Protein AF-A0A6M6E6X5-F1 (afdb_monomer)

Mean predicted aligned error: 4.5 Å

Sequence (85 aa):
MTSYLVALRVDERNICYSNYQIIEADNKEAARHTYNEINECSYFYGEVLAKVNDVNEVKPYLDKLSNAMVLLEL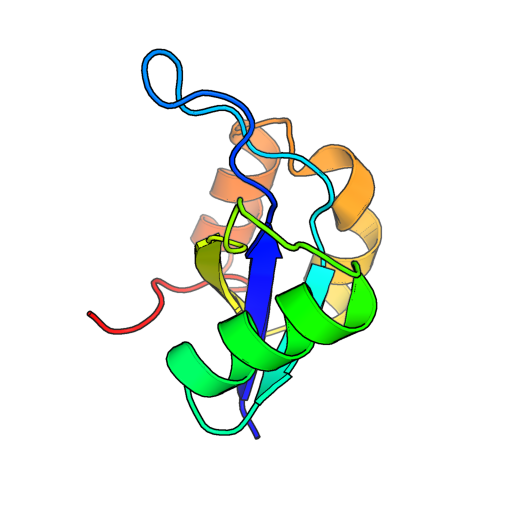AFKGSLTKADS

Structure (mmCIF, N/CA/C/O backbone):
data_AF-A0A6M6E6X5-F1
#
_entry.id   AF-A0A6M6E6X5-F1
#
loop_
_atom_site.group_PDB
_atom_site.id
_atom_site.type_symbol
_atom_site.label_atom_id
_atom_site.label_alt_id
_atom_site.label_comp_id
_atom_site.label_asym_id
_atom_site.label_entity_id
_atom_site.label_seq_id
_atom_site.pdbx_PDB_ins_code
_atom_site.Cartn_x
_atom_site.Cartn_y
_atom_site.Cartn_z
_atom_site.occupancy
_atom_site.B_iso_or_equiv
_atom_site.auth_seq_id
_atom_site.auth_comp_id
_atom_site.auth_asym_id
_atom_site.auth_atom_id
_atom_site.pdbx_PDB_model_num
ATOM 1 N N . MET A 1 1 ? -8.432 -9.537 9.152 1.00 80.31 1 MET A N 1
ATOM 2 C CA . MET A 1 1 ? -7.413 -9.202 8.141 1.00 80.31 1 MET A CA 1
ATOM 3 C C . MET A 1 1 ? -7.235 -7.697 8.105 1.00 80.31 1 MET A C 1
ATOM 5 O O . MET A 1 1 ? -8.213 -6.979 8.279 1.00 80.31 1 MET A O 1
ATOM 9 N N . THR A 1 2 ? -5.996 -7.237 7.958 1.00 92.12 2 THR A N 1
ATOM 10 C CA . THR A 1 2 ? -5.638 -5.815 7.873 1.00 92.12 2 THR A CA 1
ATOM 11 C C . THR A 1 2 ? -5.350 -5.481 6.414 1.00 92.12 2 THR A C 1
ATOM 13 O O . THR A 1 2 ? -4.722 -6.275 5.718 1.00 92.12 2 THR A O 1
ATOM 16 N N . SER A 1 3 ? -5.794 -4.317 5.945 1.00 96.12 3 SER A N 1
ATOM 17 C CA . SER A 1 3 ? -5.421 -3.814 4.622 1.00 96.12 3 SER A CA 1
ATOM 18 C C . SER A 1 3 ? -4.072 -3.101 4.693 1.00 96.12 3 SER A C 1
ATOM 20 O O . SER A 1 3 ? -3.850 -2.259 5.564 1.00 96.12 3 SER A O 1
ATOM 22 N N . TYR A 1 4 ? -3.176 -3.415 3.767 1.00 95.75 4 TYR A N 1
ATOM 23 C CA . TYR A 1 4 ? -1.842 -2.835 3.660 1.00 95.75 4 TYR A CA 1
ATOM 24 C C . TYR A 1 4 ? -1.658 -2.170 2.305 1.00 95.75 4 TYR A C 1
ATOM 26 O O . TYR A 1 4 ? -2.037 -2.730 1.282 1.00 95.75 4 TYR A O 1
ATOM 34 N N . LEU A 1 5 ? -1.035 -0.995 2.294 1.00 95.75 5 LEU A N 1
ATOM 35 C CA . LEU A 1 5 ? -0.572 -0.349 1.076 1.00 95.75 5 LEU A CA 1
ATOM 36 C C . LEU A 1 5 ? 0.832 -0.868 0.756 1.00 95.75 5 LEU A C 1
ATOM 38 O O . LEU A 1 5 ? 1.769 -0.630 1.523 1.00 95.75 5 LEU A O 1
ATOM 42 N N . VAL A 1 6 ? 0.968 -1.557 -0.372 1.00 94.19 6 VAL A N 1
ATOM 43 C CA . VAL A 1 6 ? 2.224 -2.151 -0.846 1.00 94.19 6 VAL A CA 1
ATOM 44 C C . VAL A 1 6 ? 2.583 -1.548 -2.198 1.00 94.19 6 VAL A C 1
ATOM 46 O O . VAL A 1 6 ? 1.700 -1.315 -3.022 1.00 94.19 6 VAL A O 1
ATOM 49 N N . ALA A 1 7 ? 3.863 -1.270 -2.432 1.00 92.31 7 ALA A N 1
ATOM 50 C CA . ALA A 1 7 ? 4.331 -0.718 -3.698 1.00 92.31 7 ALA A CA 1
ATOM 51 C C . ALA A 1 7 ? 5.682 -1.305 -4.108 1.00 92.31 7 ALA A C 1
ATOM 53 O O . ALA A 1 7 ? 6.510 -1.650 -3.268 1.00 92.31 7 ALA A O 1
ATOM 54 N N . LEU A 1 8 ? 5.938 -1.375 -5.409 1.00 89.62 8 LEU A N 1
ATOM 55 C CA . LEU A 1 8 ? 7.228 -1.779 -5.948 1.00 89.62 8 LEU A CA 1
ATOM 56 C C . LEU A 1 8 ? 8.240 -0.646 -5.771 1.00 89.62 8 LEU A C 1
ATOM 58 O O . LEU A 1 8 ? 8.038 0.450 -6.300 1.00 89.62 8 LEU A O 1
ATOM 62 N N . ARG A 1 9 ? 9.353 -0.916 -5.086 1.00 85.06 9 ARG A N 1
ATOM 63 C CA . ARG A 1 9 ? 10.499 -0.003 -5.026 1.00 85.06 9 ARG A CA 1
ATOM 64 C C . ARG A 1 9 ? 11.345 -0.152 -6.290 1.00 85.06 9 ARG A C 1
ATOM 66 O O . ARG A 1 9 ? 11.875 -1.225 -6.555 1.00 85.06 9 ARG A O 1
ATOM 73 N N . VAL A 1 10 ? 11.451 0.923 -7.066 1.00 77.81 10 VAL A N 1
ATOM 74 C CA . VAL A 1 10 ? 12.079 0.918 -8.400 1.00 77.81 10 VAL A CA 1
ATOM 75 C C . VAL A 1 10 ? 13.580 1.214 -8.335 1.00 77.81 10 VAL A C 1
ATOM 77 O O . VAL A 1 10 ? 14.338 0.713 -9.160 1.00 77.81 10 VAL A O 1
ATOM 80 N N . ASP A 1 11 ? 14.025 2.008 -7.357 1.00 69.62 11 ASP A N 1
ATOM 81 C CA . ASP A 1 11 ? 15.432 2.390 -7.196 1.00 69.62 11 ASP A CA 1
ATOM 82 C C . ASP A 1 11 ? 15.817 2.436 -5.700 1.00 69.62 11 ASP A C 1
ATOM 84 O O . ASP A 1 11 ? 15.052 2.858 -4.823 1.00 69.62 11 ASP A O 1
ATOM 88 N N . GLU A 1 12 ? 17.010 1.929 -5.390 1.00 67.44 12 GLU A N 1
ATOM 89 C CA . GLU A 1 12 ? 17.582 1.934 -4.044 1.00 67.44 12 GLU A CA 1
ATOM 90 C C . GLU A 1 12 ? 18.189 3.292 -3.675 1.00 67.44 12 GLU A C 1
ATOM 92 O O . GLU A 1 12 ? 18.147 3.668 -2.502 1.00 67.44 12 GLU A O 1
ATOM 97 N N . ARG A 1 13 ? 18.725 4.027 -4.661 1.00 67.81 13 ARG A N 1
ATOM 98 C CA . ARG A 1 13 ? 19.430 5.307 -4.488 1.00 67.81 13 ARG A CA 1
ATOM 99 C C . ARG A 1 13 ? 18.474 6.491 -4.435 1.00 67.81 13 ARG A C 1
ATOM 101 O O . ARG A 1 13 ? 18.676 7.390 -3.625 1.00 67.81 13 ARG A O 1
ATOM 108 N N . ASN A 1 14 ? 17.437 6.473 -5.270 1.00 65.06 14 ASN A N 1
ATOM 109 C CA . ASN A 1 14 ? 16.319 7.408 -5.211 1.00 65.06 14 ASN A CA 1
ATOM 110 C C . ASN A 1 14 ? 15.065 6.610 -4.894 1.00 65.06 14 ASN A C 1
ATOM 112 O O . ASN A 1 14 ? 14.579 5.874 -5.744 1.00 65.06 14 ASN A O 1
ATOM 116 N N . ILE A 1 15 ? 14.560 6.727 -3.667 1.00 70.12 15 ILE A N 1
ATOM 117 C CA . ILE A 1 15 ? 13.385 5.967 -3.238 1.00 70.12 15 ILE A CA 1
ATOM 118 C C . ILE A 1 15 ? 12.180 6.418 -4.074 1.00 70.12 15 ILE A C 1
ATOM 120 O O . ILE A 1 15 ? 11.528 7.418 -3.778 1.00 70.12 15 ILE A O 1
ATOM 124 N N . CYS A 1 16 ? 11.907 5.663 -5.132 1.00 79.62 16 CYS A N 1
ATOM 125 C CA . CYS A 1 16 ? 10.759 5.817 -6.004 1.00 79.62 16 CYS A CA 1
ATOM 126 C C . CYS A 1 16 ? 9.921 4.546 -5.924 1.00 79.62 16 CYS A C 1
ATOM 128 O O . CYS A 1 16 ? 10.435 3.436 -6.092 1.00 79.62 16 CYS A O 1
ATOM 130 N N . TYR A 1 17 ? 8.626 4.727 -5.688 1.00 87.00 17 TYR A N 1
ATOM 131 C CA . TYR A 1 17 ? 7.657 3.644 -5.625 1.00 87.00 17 TYR A CA 1
ATOM 132 C C . TYR A 1 17 ? 6.725 3.691 -6.833 1.00 87.00 17 TYR A C 1
ATOM 134 O O . TYR A 1 17 ? 6.403 4.758 -7.359 1.00 87.00 17 TYR A O 1
ATOM 142 N N . SER A 1 18 ? 6.286 2.520 -7.272 1.00 87.06 18 SER A N 1
ATOM 143 C CA . SER A 1 18 ? 5.332 2.349 -8.365 1.00 87.06 18 SER A CA 1
ATOM 144 C C . SER A 1 18 ? 4.408 1.167 -8.080 1.00 87.06 18 SER A C 1
ATOM 146 O O . SER A 1 18 ? 4.623 0.439 -7.112 1.00 87.06 18 SER A O 1
ATOM 148 N N . ASN A 1 19 ? 3.382 0.970 -8.913 1.00 90.00 19 ASN A N 1
ATOM 149 C CA . ASN A 1 19 ? 2.466 -0.171 -8.809 1.00 90.00 19 ASN A CA 1
ATOM 150 C C . ASN A 1 19 ? 1.891 -0.340 -7.387 1.00 90.00 19 ASN A C 1
ATOM 152 O O . ASN A 1 19 ? 2.067 -1.372 -6.735 1.00 90.00 19 ASN A O 1
ATOM 156 N N . TYR A 1 20 ? 1.268 0.727 -6.886 1.00 93.19 20 TYR A N 1
ATOM 157 C CA . TYR A 1 20 ? 0.645 0.751 -5.569 1.00 93.19 20 TYR A CA 1
ATOM 158 C C . TYR A 1 20 ? -0.590 -0.148 -5.550 1.00 93.19 20 TYR A C 1
ATOM 160 O O . TYR A 1 20 ? -1.477 -0.011 -6.392 1.00 93.19 20 TYR A O 1
ATOM 168 N N . GLN A 1 21 ? -0.670 -1.039 -4.568 1.00 94.50 21 GLN A N 1
ATOM 169 C CA . GLN A 1 21 ? -1.782 -1.968 -4.397 1.00 94.50 21 GLN A CA 1
ATOM 170 C C . GLN A 1 21 ? -2.195 -2.036 -2.929 1.00 94.50 21 GLN A C 1
ATOM 172 O O . GLN A 1 21 ? -1.377 -1.871 -2.023 1.00 94.50 21 GLN A O 1
ATOM 177 N N . ILE A 1 22 ? -3.483 -2.285 -2.701 1.00 95.94 22 ILE A N 1
ATOM 178 C CA . ILE A 1 22 ? -4.015 -2.579 -1.371 1.00 95.94 22 ILE A CA 1
ATOM 179 C C . ILE A 1 22 ? -4.109 -4.094 -1.247 1.00 95.94 22 ILE A C 1
ATOM 181 O O . ILE A 1 22 ? -4.786 -4.732 -2.050 1.00 95.94 22 ILE A O 1
ATOM 185 N N . ILE A 1 23 ? -3.433 -4.650 -0.249 1.00 95.31 23 ILE A N 1
ATOM 186 C CA . ILE A 1 23 ? -3.360 -6.086 0.006 1.00 95.31 23 ILE A CA 1
ATOM 187 C C . ILE A 1 23 ? -3.955 -6.378 1.379 1.00 95.31 23 ILE A C 1
ATOM 189 O O . ILE A 1 23 ? -3.513 -5.819 2.383 1.00 95.31 23 ILE A O 1
ATOM 193 N N . GLU A 1 24 ? -4.942 -7.266 1.435 1.00 95.38 24 GLU A N 1
ATOM 194 C CA . GLU A 1 24 ? -5.469 -7.778 2.699 1.00 95.38 24 GLU A CA 1
ATOM 195 C C . GLU A 1 24 ? -4.616 -8.950 3.186 1.00 95.38 24 GLU A C 1
ATOM 197 O O . GLU A 1 24 ? -4.421 -9.931 2.470 1.00 95.38 24 GLU A O 1
ATOM 202 N N . ALA A 1 25 ? -4.098 -8.852 4.409 1.00 93.94 25 ALA A N 1
ATOM 203 C CA . ALA A 1 25 ? -3.290 -9.904 5.013 1.00 93.94 25 ALA A CA 1
ATOM 204 C C . ALA A 1 25 ? -3.347 -9.857 6.544 1.00 93.94 25 ALA A C 1
ATOM 206 O O . ALA A 1 25 ? -3.793 -8.877 7.150 1.00 93.94 25 ALA A O 1
ATOM 207 N N . ASP A 1 26 ? -2.872 -10.916 7.194 1.00 92.94 26 ASP A N 1
ATOM 208 C CA . ASP A 1 26 ? -2.822 -10.981 8.659 1.00 92.94 26 ASP A CA 1
ATOM 209 C C . ASP A 1 26 ? -1.676 -10.154 9.249 1.00 92.94 26 ASP A C 1
ATOM 211 O O . ASP A 1 26 ? -1.766 -9.678 10.379 1.00 92.94 26 ASP A O 1
ATOM 215 N N . ASN A 1 27 ? -0.598 -9.966 8.485 1.00 91.81 27 ASN A N 1
ATOM 216 C CA . ASN A 1 27 ? 0.568 -9.191 8.887 1.00 91.81 27 ASN A CA 1
ATOM 217 C C . ASN A 1 27 ? 1.323 -8.634 7.665 1.00 91.81 27 ASN A C 1
ATOM 219 O O . ASN A 1 27 ? 1.008 -8.942 6.515 1.00 91.81 27 ASN A O 1
ATOM 223 N N . LYS A 1 28 ? 2.344 -7.814 7.938 1.00 91.69 28 LYS A N 1
ATOM 224 C CA . LYS A 1 28 ? 3.181 -7.142 6.935 1.00 91.69 28 LYS A CA 1
ATOM 225 C C . LYS A 1 28 ? 3.907 -8.118 6.002 1.00 91.69 28 LYS A C 1
ATOM 227 O O . LYS A 1 28 ? 3.919 -7.899 4.795 1.00 91.69 28 LYS A O 1
ATOM 232 N N . GLU A 1 29 ? 4.488 -9.188 6.543 1.00 91.19 29 GLU A N 1
ATOM 233 C CA . GLU A 1 29 ? 5.212 -10.176 5.733 1.00 91.19 29 GLU A CA 1
ATOM 234 C C . GLU A 1 29 ? 4.258 -10.914 4.795 1.00 91.19 29 GLU A C 1
ATOM 236 O O . GLU A 1 29 ? 4.542 -11.040 3.608 1.00 91.19 29 GLU A O 1
ATOM 241 N N . ALA A 1 30 ? 3.085 -11.313 5.290 1.00 92.12 30 ALA A N 1
ATOM 242 C CA . ALA A 1 30 ? 2.046 -11.919 4.468 1.00 92.12 30 ALA A CA 1
ATOM 243 C C . ALA A 1 30 ? 1.585 -10.970 3.347 1.00 92.12 30 ALA A C 1
ATOM 245 O O . ALA A 1 30 ? 1.520 -11.389 2.197 1.00 92.12 30 ALA A O 1
ATOM 246 N N . ALA A 1 31 ? 1.365 -9.680 3.635 1.00 93.06 31 ALA A N 1
ATOM 247 C CA . ALA A 1 31 ? 1.006 -8.697 2.606 1.00 93.06 31 ALA A CA 1
ATOM 248 C C . ALA A 1 31 ? 2.081 -8.573 1.516 1.00 93.06 31 ALA A C 1
ATOM 250 O O . ALA A 1 31 ? 1.769 -8.502 0.326 1.00 93.06 31 ALA A O 1
ATOM 251 N N . ARG A 1 32 ? 3.356 -8.581 1.919 1.00 91.19 32 ARG A N 1
ATOM 252 C CA . ARG A 1 32 ? 4.488 -8.566 0.992 1.00 91.19 32 ARG A CA 1
ATOM 253 C C . ARG A 1 32 ? 4.530 -9.819 0.119 1.00 91.19 32 ARG A C 1
ATOM 255 O O . ARG A 1 32 ? 4.726 -9.708 -1.087 1.00 91.19 32 ARG A O 1
ATOM 2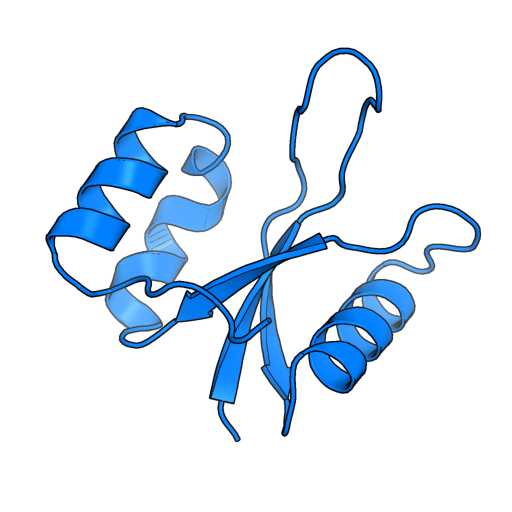62 N N . HIS A 1 33 ? 4.357 -10.996 0.718 1.00 90.69 33 HIS A N 1
ATOM 263 C CA . HIS A 1 33 ? 4.334 -12.264 -0.010 1.00 90.69 33 HIS A CA 1
ATOM 264 C C . HIS A 1 33 ? 3.200 -12.293 -1.037 1.00 90.69 33 HIS A C 1
ATOM 266 O O . HIS A 1 33 ? 3.469 -12.526 -2.213 1.00 90.69 33 HIS A O 1
ATOM 272 N N . THR A 1 34 ? 1.979 -11.938 -0.631 1.00 92.31 34 THR A N 1
ATOM 273 C CA . THR A 1 34 ? 0.822 -11.867 -1.531 1.00 92.31 34 THR A CA 1
ATOM 274 C C . THR A 1 34 ? 1.054 -10.887 -2.684 1.00 92.31 34 THR A C 1
ATOM 276 O O . THR A 1 34 ? 0.774 -11.213 -3.834 1.00 92.31 34 THR A O 1
ATOM 279 N N . TYR A 1 35 ? 1.612 -9.699 -2.417 1.00 93.00 35 TYR A N 1
ATOM 280 C CA . TYR A 1 35 ? 1.953 -8.745 -3.479 1.00 93.00 35 TYR A CA 1
ATOM 281 C C . TYR A 1 35 ? 2.927 -9.349 -4.498 1.00 93.00 35 TYR A C 1
ATOM 283 O O . TYR A 1 35 ? 2.738 -9.203 -5.705 1.00 93.00 35 TYR A O 1
ATOM 291 N N . ASN A 1 36 ? 3.96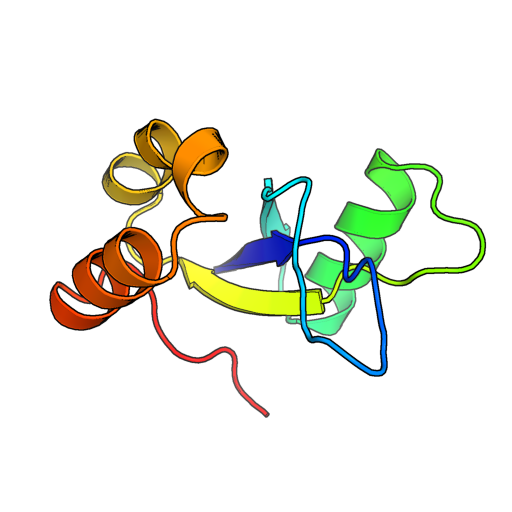7 -10.035 -4.028 1.00 89.56 36 ASN A N 1
ATOM 292 C CA . ASN A 1 36 ? 4.958 -10.637 -4.914 1.00 89.56 36 ASN A CA 1
ATOM 293 C C . ASN A 1 36 ? 4.376 -11.773 -5.758 1.00 89.56 36 ASN A C 1
ATOM 295 O O . ASN A 1 36 ? 4.733 -11.881 -6.928 1.00 89.56 36 ASN A O 1
ATOM 299 N N . GLU A 1 37 ? 3.493 -12.592 -5.181 1.00 89.94 37 GLU A N 1
ATOM 300 C CA . GLU A 1 37 ? 2.777 -13.650 -5.901 1.00 89.94 37 GLU A CA 1
ATOM 301 C C . GLU A 1 37 ? 1.894 -13.070 -7.012 1.00 89.94 37 GLU A C 1
ATOM 303 O O . GLU A 1 37 ? 1.932 -13.561 -8.136 1.00 89.94 37 GLU A O 1
ATOM 308 N N . ILE A 1 38 ? 1.160 -11.984 -6.732 1.00 90.44 38 ILE A N 1
ATOM 309 C CA . ILE A 1 38 ? 0.304 -11.300 -7.719 1.00 90.44 38 ILE A CA 1
ATOM 310 C C . ILE A 1 38 ? 1.124 -10.740 -8.887 1.00 90.44 38 ILE A C 1
ATOM 312 O O . ILE A 1 38 ? 0.676 -10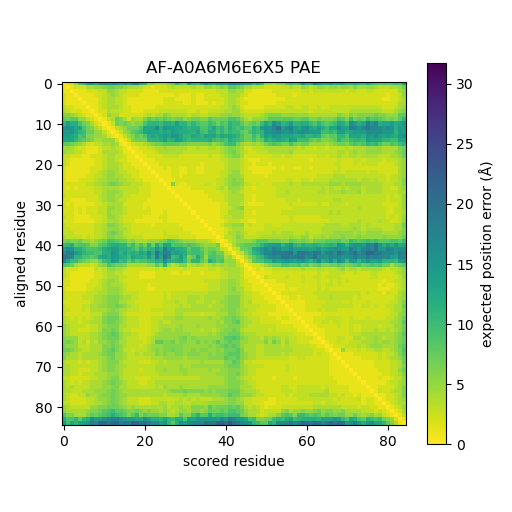.778 -10.030 1.00 90.44 38 ILE A O 1
ATOM 316 N N . ASN A 1 39 ? 2.304 -10.188 -8.602 1.00 87.44 39 ASN A N 1
ATOM 317 C CA . ASN A 1 39 ? 3.111 -9.463 -9.586 1.00 87.44 39 ASN A CA 1
ATOM 318 C C . ASN A 1 39 ? 4.273 -10.298 -10.158 1.00 87.44 39 ASN A C 1
ATOM 320 O O . ASN A 1 39 ? 5.156 -9.731 -10.800 1.00 87.44 39 ASN A O 1
ATOM 324 N N . GLU A 1 40 ? 4.316 -11.609 -9.883 1.00 83.44 40 GLU A N 1
ATOM 325 C CA . GLU A 1 40 ? 5.362 -12.551 -10.326 1.00 83.44 40 GLU A CA 1
ATOM 326 C C . GLU A 1 40 ? 6.801 -12.044 -10.079 1.00 83.44 40 GLU A C 1
ATOM 328 O O . GLU A 1 40 ? 7.740 -12.289 -10.843 1.00 83.44 40 GLU A O 1
ATOM 333 N N . CYS A 1 41 ? 6.995 -11.301 -8.987 1.00 71.88 41 CYS A N 1
ATOM 334 C CA . CYS A 1 41 ? 8.248 -10.607 -8.716 1.00 71.88 41 CYS A CA 1
ATOM 335 C C . CYS A 1 41 ? 9.324 -11.592 -8.235 1.00 71.88 41 CYS A C 1
ATOM 337 O O . CYS A 1 41 ? 9.330 -12.010 -7.080 1.00 71.88 41 CYS A O 1
ATOM 339 N N . SER A 1 42 ? 10.273 -11.941 -9.109 1.00 65.25 42 SER A N 1
ATOM 340 C CA . SER A 1 42 ? 11.324 -12.927 -8.798 1.00 65.25 42 SER A CA 1
ATOM 341 C C . SER A 1 42 ? 12.513 -12.356 -8.003 1.00 65.25 42 SER A C 1
ATOM 343 O O . SER A 1 42 ? 13.304 -13.126 -7.464 1.00 65.25 42 SER A O 1
ATOM 345 N N . TYR A 1 43 ? 12.660 -11.024 -7.940 1.00 57.41 43 TYR A N 1
ATOM 346 C CA . TYR A 1 43 ? 13.840 -10.345 -7.367 1.00 57.41 43 TYR A CA 1
ATOM 347 C C . TYR A 1 43 ? 13.523 -9.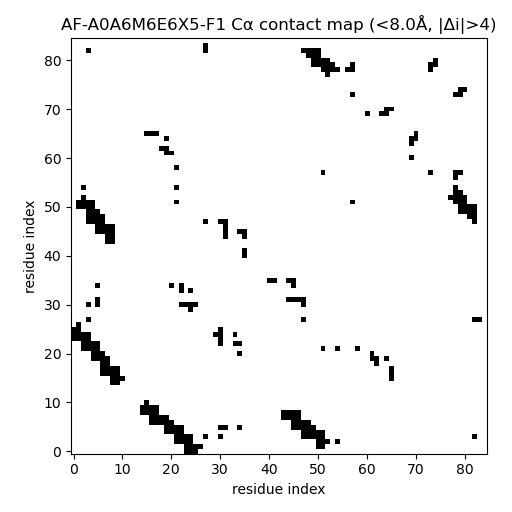126 -6.485 1.00 57.41 43 TYR A C 1
ATOM 349 O O . TYR A 1 43 ? 14.176 -8.937 -5.460 1.00 57.41 43 TYR A O 1
ATOM 357 N N . PHE A 1 44 ? 12.540 -8.298 -6.857 1.00 59.50 44 PHE A N 1
ATOM 358 C CA . PHE A 1 44 ? 12.191 -7.079 -6.120 1.00 59.50 44 PHE A CA 1
ATOM 359 C C . PHE A 1 44 ? 10.955 -7.320 -5.260 1.00 59.50 44 PHE A C 1
ATOM 361 O O . PHE A 1 44 ? 9.861 -7.525 -5.774 1.00 59.50 44 PHE A O 1
ATOM 368 N N . TYR A 1 45 ? 11.140 -7.315 -3.943 1.00 67.75 45 TYR A N 1
ATOM 369 C CA . TYR A 1 45 ? 10.040 -7.464 -3.000 1.00 67.75 45 TYR A CA 1
ATOM 370 C C . TYR A 1 45 ? 9.254 -6.152 -2.923 1.00 67.75 45 TYR A C 1
ATOM 372 O O . TYR A 1 45 ? 9.853 -5.088 -2.760 1.00 67.75 45 TYR A O 1
ATOM 380 N N . GLY A 1 46 ? 7.923 -6.224 -3.017 1.00 82.94 46 GLY A N 1
ATOM 381 C CA . GLY A 1 46 ? 7.062 -5.082 -2.713 1.00 82.94 46 GLY A CA 1
ATOM 382 C C . GLY A 1 46 ? 7.362 -4.535 -1.314 1.00 82.94 46 GLY A C 1
ATOM 383 O O . GLY A 1 46 ? 7.589 -5.287 -0.366 1.00 82.94 46 GLY A O 1
ATOM 384 N N . GLU A 1 47 ? 7.391 -3.218 -1.166 1.00 90.00 47 GLU A N 1
ATOM 385 C CA . GLU A 1 47 ? 7.579 -2.563 0.120 1.00 90.00 47 GLU A CA 1
ATOM 386 C C . GLU A 1 47 ? 6.218 -2.215 0.720 1.00 90.00 47 GLU A C 1
ATOM 388 O O . GLU A 1 47 ? 5.386 -1.565 0.087 1.00 90.00 47 GLU A O 1
ATOM 393 N N . VAL A 1 48 ? 5.979 -2.665 1.953 1.00 93.25 48 VAL A N 1
ATOM 394 C CA . VAL A 1 48 ? 4.768 -2.313 2.699 1.00 93.25 48 VAL A CA 1
ATOM 395 C C . VAL A 1 48 ? 4.957 -0.930 3.312 1.00 93.25 48 VAL A C 1
ATOM 397 O O . VAL A 1 48 ? 5.728 -0.767 4.258 1.00 93.25 48 VAL A O 1
ATOM 400 N N . LEU A 1 49 ? 4.234 0.052 2.780 1.00 92.31 49 LEU A N 1
ATOM 401 C CA . LEU A 1 49 ? 4.380 1.464 3.133 1.00 92.31 49 LEU A CA 1
ATOM 402 C C . LEU A 1 49 ? 3.522 1.856 4.340 1.00 92.31 49 LEU A C 1
ATOM 404 O O . LEU A 1 49 ? 3.946 2.649 5.181 1.00 92.31 49 LEU A O 1
ATOM 408 N N . ALA A 1 50 ? 2.305 1.315 4.428 1.00 94.19 50 ALA A N 1
ATOM 409 C CA . ALA A 1 50 ? 1.323 1.711 5.434 1.00 94.19 50 ALA A CA 1
ATOM 410 C C . ALA A 1 50 ? 0.251 0.636 5.656 1.00 94.19 50 ALA A C 1
ATOM 412 O O . ALA A 1 50 ? 0.012 -0.211 4.795 1.00 94.19 50 ALA A O 1
ATOM 413 N N . LYS A 1 51 ? -0.436 0.706 6.797 1.00 95.81 51 LYS A N 1
ATOM 414 C CA . LYS A 1 51 ? -1.773 0.130 6.965 1.00 95.81 51 LYS A CA 1
ATOM 415 C C . LYS A 1 51 ? -2.804 1.092 6.379 1.00 95.81 51 LYS A C 1
ATOM 417 O O . LYS A 1 51 ? -2.651 2.309 6.476 1.00 95.81 51 LYS A O 1
ATOM 422 N N . VAL A 1 52 ? -3.849 0.537 5.785 1.00 96.06 52 VAL A N 1
ATOM 423 C CA . VAL A 1 52 ? -4.974 1.269 5.205 1.00 96.06 52 VAL A CA 1
ATOM 424 C C . VAL A 1 52 ? -6.159 1.121 6.151 1.00 96.06 52 VAL A C 1
ATOM 426 O O . VAL A 1 52 ? -6.685 0.022 6.317 1.00 96.06 52 VAL A O 1
ATOM 429 N N . ASN A 1 53 ? -6.565 2.223 6.779 1.00 94.44 53 ASN A N 1
ATOM 430 C CA . ASN A 1 53 ? -7.717 2.242 7.682 1.00 94.44 53 ASN A CA 1
ATOM 431 C C . ASN A 1 53 ? -9.033 2.449 6.922 1.00 94.44 53 ASN A C 1
ATOM 433 O O . ASN A 1 53 ? -10.068 1.948 7.353 1.00 94.44 53 ASN A O 1
ATOM 437 N N . ASP A 1 54 ? -8.988 3.162 5.789 1.00 93.88 54 ASP A N 1
ATOM 438 C CA . ASP A 1 54 ? -10.134 3.368 4.900 1.00 93.88 54 ASP A CA 1
ATOM 439 C C . ASP A 1 54 ? -9.753 3.051 3.448 1.00 93.88 54 ASP A C 1
ATOM 441 O O . ASP A 1 54 ? -9.140 3.847 2.733 1.00 93.88 54 ASP A O 1
ATOM 445 N N . VAL A 1 55 ? -10.126 1.851 3.003 1.00 93.12 55 VAL A N 1
ATOM 446 C CA . VAL A 1 55 ? -9.873 1.383 1.634 1.00 93.12 55 VAL A CA 1
ATOM 447 C C . VAL A 1 55 ? -10.633 2.223 0.609 1.00 93.12 55 VAL A C 1
ATOM 449 O O . VAL A 1 55 ? -10.111 2.472 -0.477 1.00 93.12 55 VAL A O 1
ATOM 452 N N . ASN A 1 56 ? -11.846 2.678 0.933 1.00 93.12 56 ASN A N 1
ATOM 453 C CA . ASN A 1 56 ? -12.685 3.420 -0.006 1.00 93.12 56 ASN A CA 1
ATOM 454 C C . ASN A 1 56 ? -12.140 4.824 -0.256 1.00 93.12 56 ASN A C 1
ATOM 456 O O . ASN A 1 56 ? -12.261 5.326 -1.372 1.00 93.12 56 ASN A O 1
ATOM 460 N N . GLU A 1 57 ? -11.509 5.432 0.750 1.00 92.50 57 GLU A N 1
ATOM 461 C CA . GLU A 1 57 ? -10.839 6.718 0.578 1.00 92.50 57 GLU A CA 1
ATOM 462 C C . GLU A 1 57 ? -9.513 6.584 -0.178 1.00 92.50 57 GLU A C 1
ATOM 464 O O . GLU A 1 57 ? -9.202 7.442 -0.996 1.00 92.50 57 GLU A O 1
ATOM 469 N N . VAL A 1 58 ? -8.738 5.513 0.036 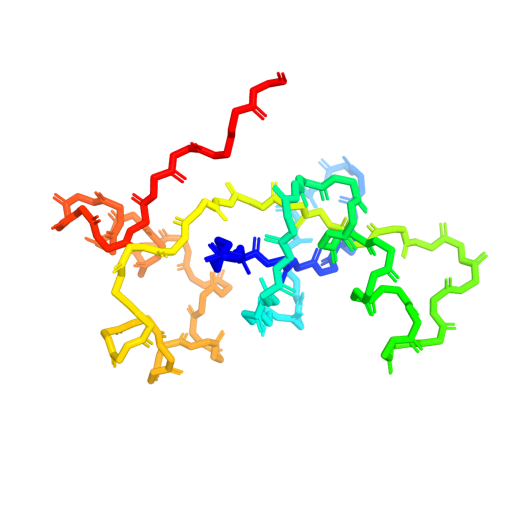1.00 92.31 58 VAL A N 1
ATOM 470 C CA . VAL A 1 58 ? -7.407 5.357 -0.587 1.00 92.31 58 VAL A CA 1
ATOM 471 C C . VAL A 1 58 ? -7.489 4.849 -2.032 1.00 92.31 58 VAL A C 1
ATOM 473 O O . VAL A 1 58 ? -6.735 5.307 -2.894 1.00 92.31 58 VAL A O 1
ATOM 476 N N . LYS A 1 59 ? -8.411 3.927 -2.333 1.00 92.75 59 LYS A N 1
ATOM 477 C CA . LYS A 1 59 ? -8.519 3.251 -3.639 1.00 92.75 59 LYS A CA 1
ATOM 478 C C . LYS A 1 59 ? -8.590 4.198 -4.855 1.00 92.75 59 LYS A C 1
ATOM 480 O O . LYS A 1 59 ? -7.904 3.912 -5.835 1.00 92.75 59 LYS A O 1
ATOM 485 N N . PRO A 1 60 ? -9.328 5.328 -4.832 1.00 93.88 60 PRO A N 1
ATOM 486 C CA . PRO A 1 60 ? -9.386 6.271 -5.956 1.00 93.88 60 PRO A CA 1
ATOM 487 C C . PRO A 1 60 ? -8.064 6.992 -6.254 1.00 93.88 60 PRO A C 1
ATOM 489 O O . PRO A 1 60 ? -7.931 7.624 -7.303 1.00 93.88 60 PRO A O 1
ATOM 492 N N . TYR A 1 61 ? -7.106 6.949 -5.326 1.00 92.19 61 TYR A N 1
ATOM 493 C CA . TYR A 1 61 ? -5.839 7.661 -5.434 1.00 92.19 61 TYR A CA 1
ATOM 494 C C . TYR A 1 61 ? -4.661 6.761 -5.794 1.00 92.19 61 TYR A C 1
ATOM 496 O O . TYR A 1 61 ? -3.580 7.308 -5.974 1.00 92.19 61 TYR A O 1
ATOM 504 N N . LEU A 1 62 ? -4.836 5.438 -5.936 1.00 90.19 62 LEU A N 1
ATOM 505 C CA . LEU A 1 62 ? -3.730 4.487 -6.148 1.00 90.19 62 LEU A CA 1
ATOM 506 C C . LEU A 1 62 ? -2.778 4.903 -7.280 1.00 90.19 62 LEU A C 1
ATOM 508 O O . LEU A 1 62 ? -1.569 4.967 -7.065 1.00 90.19 62 LEU A O 1
ATOM 512 N N . ASP A 1 63 ? -3.314 5.310 -8.432 1.00 88.06 63 ASP A N 1
ATOM 513 C CA . ASP A 1 63 ? -2.517 5.767 -9.583 1.00 88.06 63 ASP A CA 1
ATOM 514 C C . ASP A 1 63 ? -1.793 7.107 -9.352 1.00 88.06 63 ASP A C 1
ATOM 516 O O . ASP A 1 63 ? -0.893 7.485 -10.100 1.00 88.06 63 ASP A O 1
ATOM 520 N N . LYS A 1 64 ? -2.187 7.849 -8.313 1.00 89.62 64 LYS A N 1
ATOM 521 C CA . LYS A 1 64 ? -1.646 9.162 -7.937 1.00 89.62 64 LYS A CA 1
ATOM 522 C C . LYS A 1 64 ? -0.715 9.095 -6.729 1.00 89.62 64 LYS A C 1
ATOM 524 O O . LYS A 1 64 ? -0.119 10.114 -6.393 1.00 89.62 64 LYS A O 1
ATOM 529 N N . LEU A 1 65 ? -0.570 7.937 -6.077 1.00 88.00 65 LEU A N 1
ATOM 530 C CA . LEU A 1 65 ? 0.253 7.797 -4.868 1.00 88.00 65 LEU A CA 1
ATOM 531 C C . LEU A 1 65 ? 1.754 7.957 -5.128 1.00 88.00 65 LEU A C 1
ATOM 533 O O . LEU A 1 65 ? 2.503 8.196 -4.186 1.00 88.00 65 LEU A O 1
ATOM 537 N N . SER A 1 66 ? 2.191 7.914 -6.389 1.00 84.81 66 SER A N 1
ATOM 538 C CA . SER A 1 66 ? 3.542 8.338 -6.782 1.00 84.81 66 SER A CA 1
ATOM 539 C C . SER A 1 66 ? 3.814 9.812 -6.449 1.00 84.81 66 SER A C 1
ATOM 541 O O . SER A 1 66 ? 4.965 10.205 -6.261 1.00 84.81 66 SER A O 1
ATOM 543 N N . ASN A 1 67 ? 2.765 10.632 -6.319 1.00 87.00 67 ASN A N 1
ATOM 544 C CA . ASN A 1 67 ? 2.859 11.977 -5.777 1.00 87.00 67 ASN A CA 1
ATOM 545 C C . ASN A 1 67 ? 2.848 11.934 -4.241 1.00 87.00 67 ASN A C 1
ATOM 547 O O . ASN A 1 67 ? 1.822 11.672 -3.608 1.00 87.00 67 ASN A O 1
ATOM 551 N N . ALA A 1 68 ? 3.987 12.286 -3.641 1.00 85.00 68 ALA A N 1
ATOM 552 C CA . ALA A 1 68 ? 4.168 12.309 -2.194 1.00 85.00 68 ALA A CA 1
ATOM 553 C C . ALA A 1 68 ? 3.148 13.193 -1.449 1.00 85.00 68 ALA A C 1
ATOM 555 O O . ALA A 1 68 ? 2.815 12.889 -0.305 1.00 85.00 68 ALA A O 1
ATOM 556 N N . MET A 1 69 ? 2.615 14.253 -2.073 1.00 90.56 69 MET A N 1
ATOM 557 C CA . MET A 1 69 ? 1.603 15.105 -1.434 1.00 90.56 69 MET A CA 1
ATOM 558 C C . MET A 1 69 ? 0.297 14.347 -1.187 1.00 90.56 69 MET A C 1
ATOM 560 O O . MET A 1 69 ? -0.282 14.481 -0.116 1.00 90.56 69 MET A O 1
ATOM 564 N N . VAL A 1 70 ? -0.125 13.492 -2.123 1.00 90.06 70 VAL A N 1
ATOM 565 C CA . VAL A 1 70 ? -1.357 12.696 -1.987 1.00 90.06 70 VAL A CA 1
ATOM 566 C C . VAL A 1 70 ? -1.204 11.659 -0.872 1.00 90.06 70 VAL A C 1
ATOM 568 O O . VAL A 1 70 ? -2.103 11.490 -0.049 1.00 90.06 70 VAL A O 1
ATOM 571 N N . LEU A 1 71 ? -0.041 11.001 -0.801 1.00 87.38 71 LEU A N 1
ATOM 572 C CA . LEU A 1 71 ? 0.298 10.094 0.301 1.00 87.38 71 LEU A CA 1
ATOM 573 C C . LEU A 1 71 ? 0.245 10.806 1.659 1.00 87.38 71 LEU A C 1
ATOM 575 O O . LEU A 1 71 ? -0.335 10.277 2.607 1.00 87.38 71 LEU A O 1
ATOM 579 N N . LEU A 1 72 ? 0.827 12.006 1.749 1.00 89.31 72 LEU A N 1
ATOM 580 C CA . LEU A 1 72 ? 0.824 12.808 2.972 1.00 89.31 72 LEU A CA 1
ATOM 581 C C . LEU A 1 72 ? -0.591 13.228 3.374 1.00 89.31 72 LEU A C 1
ATOM 583 O O . LEU A 1 72 ? -0.941 13.099 4.542 1.00 89.31 72 LEU A O 1
ATOM 587 N N . GLU A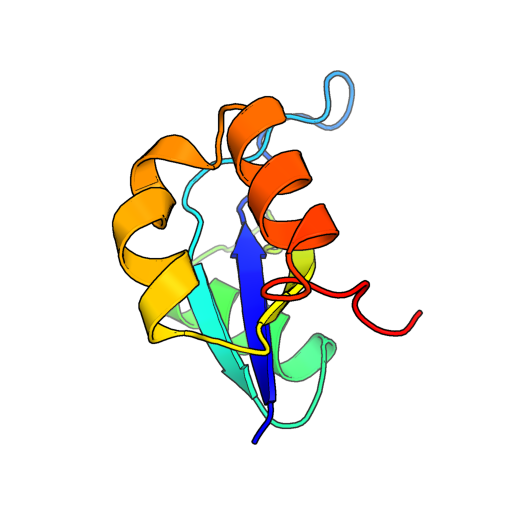 1 73 ? -1.419 13.688 2.436 1.00 93.44 73 GLU A N 1
ATOM 588 C CA . GLU A 1 73 ? -2.809 14.067 2.714 1.00 93.44 73 GLU A CA 1
ATOM 589 C C . GLU A 1 73 ? -3.622 12.897 3.283 1.00 93.44 73 GLU A C 1
ATOM 591 O O . GLU A 1 73 ? -4.305 13.060 4.294 1.00 93.44 73 GLU A O 1
ATOM 596 N N . LEU A 1 74 ? -3.514 11.705 2.687 1.00 92.44 74 LEU A N 1
ATOM 597 C CA . LEU A 1 74 ? -4.193 10.499 3.178 1.00 92.44 74 LEU A CA 1
ATOM 598 C C . LEU A 1 74 ? -3.679 10.065 4.559 1.00 92.44 74 LEU A C 1
ATOM 600 O O . LEU A 1 74 ? -4.456 9.602 5.394 1.00 92.44 74 LEU A O 1
ATOM 604 N N . ALA A 1 75 ? -2.385 10.246 4.834 1.00 91.25 75 ALA A N 1
ATOM 605 C CA . ALA A 1 75 ? -1.828 10.002 6.161 1.00 91.25 75 ALA A CA 1
ATOM 606 C C . ALA A 1 75 ? -2.344 11.019 7.197 1.00 91.25 75 ALA A C 1
ATOM 608 O O . ALA A 1 75 ? -2.746 10.626 8.290 1.00 91.25 75 ALA A O 1
ATOM 609 N N . PHE A 1 76 ? -2.404 12.312 6.856 1.00 92.44 76 PHE A N 1
ATOM 610 C CA . PHE A 1 76 ? -2.920 13.360 7.747 1.00 92.44 76 PHE A CA 1
ATOM 611 C C . PHE A 1 76 ? -4.401 13.185 8.085 1.00 92.44 76 PHE A C 1
ATOM 613 O O . PHE A 1 76 ? -4.813 13.492 9.202 1.00 92.44 76 PHE A O 1
ATOM 620 N N . LYS A 1 77 ? -5.196 12.670 7.145 1.00 93.19 77 LYS A N 1
ATOM 621 C CA . LYS A 1 77 ? -6.601 12.318 7.381 1.00 93.19 77 LYS A CA 1
ATOM 622 C C . LYS A 1 77 ? -6.786 11.039 8.202 1.00 93.19 77 LYS A C 1
ATOM 624 O O . LYS A 1 77 ? -7.892 10.766 8.655 1.00 93.19 77 LYS A O 1
ATOM 629 N N . GLY A 1 78 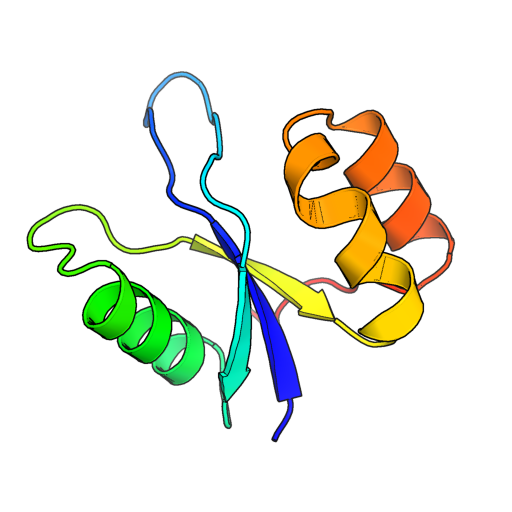? -5.721 10.263 8.406 1.00 91.62 78 GLY A N 1
ATOM 630 C CA . GLY A 1 78 ? -5.757 8.995 9.132 1.00 91.62 78 GLY A CA 1
ATOM 631 C C . GLY A 1 78 ? -6.183 7.792 8.287 1.00 91.62 78 GLY A C 1
ATOM 632 O O . GLY A 1 78 ? -6.284 6.689 8.828 1.00 91.62 78 GLY A O 1
ATOM 633 N N . SER A 1 79 ? -6.390 7.959 6.978 1.00 94.50 79 SER A N 1
ATOM 634 C CA . SER A 1 79 ? -6.712 6.873 6.039 1.00 94.50 79 SER A CA 1
ATOM 635 C C . SER A 1 79 ? -5.521 5.919 5.860 1.00 94.50 79 SER A C 1
ATOM 637 O O . SER A 1 79 ? -5.715 4.729 5.601 1.00 94.50 79 SER A O 1
ATOM 639 N N . LEU A 1 80 ? -4.296 6.426 6.055 1.00 93.88 80 LEU A N 1
ATOM 640 C CA . LEU A 1 80 ? -3.049 5.658 6.102 1.00 93.88 80 LEU A CA 1
ATOM 641 C C . LEU A 1 80 ? -2.352 5.816 7.456 1.00 93.88 80 LEU A C 1
ATOM 643 O O . LEU A 1 80 ? -2.190 6.927 7.957 1.00 93.88 80 LEU A O 1
ATOM 647 N N . THR A 1 81 ? -1.863 4.715 8.021 1.00 93.06 81 THR A N 1
ATOM 648 C CA . THR A 1 81 ? -1.025 4.720 9.230 1.00 93.06 81 THR A CA 1
ATOM 649 C C . THR A 1 81 ? 0.244 3.920 9.011 1.00 93.06 81 THR A C 1
ATOM 651 O O . THR A 1 81 ? 0.304 3.025 8.170 1.00 93.06 81 THR A O 1
ATOM 654 N N . LYS A 1 82 ? 1.297 4.242 9.766 1.00 87.31 82 LYS A N 1
ATOM 655 C CA . LYS A 1 82 ? 2.569 3.525 9.669 1.00 87.31 82 LYS A CA 1
ATOM 656 C C . LYS A 1 82 ? 2.333 2.024 9.888 1.00 87.31 82 LYS A C 1
ATOM 658 O O . LYS A 1 82 ? 1.711 1.635 10.875 1.00 87.31 82 LYS A O 1
ATOM 663 N N . ALA A 1 83 ? 2.819 1.191 8.967 1.00 81.88 83 ALA A N 1
ATOM 664 C C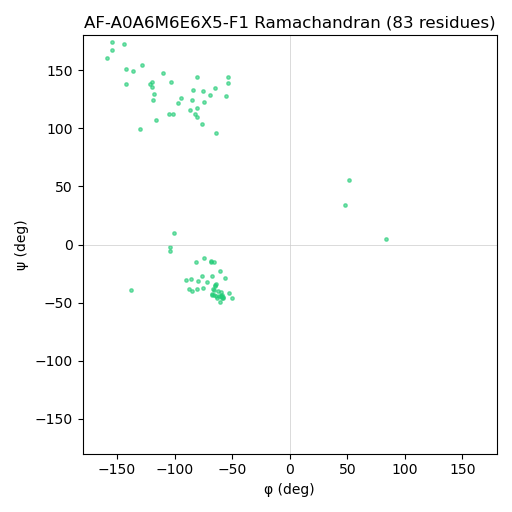A . ALA A 1 83 ? 2.859 -0.248 9.197 1.00 81.88 83 ALA A CA 1
ATOM 665 C C . ALA A 1 83 ? 3.829 -0.532 10.355 1.00 81.88 83 ALA A C 1
ATOM 667 O O . ALA A 1 83 ? 4.909 0.060 10.397 1.00 81.88 83 ALA A O 1
ATOM 668 N N . ASP A 1 84 ? 3.432 -1.387 11.300 1.00 73.31 84 ASP A N 1
ATOM 669 C CA . ASP A 1 84 ? 4.270 -1.722 12.456 1.00 73.31 84 ASP A CA 1
ATOM 670 C C . ASP A 1 84 ? 5.659 -2.208 11.997 1.00 73.31 84 ASP A C 1
ATOM 672 O O . ASP A 1 84 ? 5.790 -2.831 10.933 1.00 73.31 84 ASP A O 1
ATOM 676 N N . SER A 1 85 ? 6.686 -1.842 12.773 1.00 56.88 85 SER A N 1
ATOM 677 C CA . SER A 1 85 ? 8.088 -2.197 12.518 1.00 56.88 85 SER A CA 1
ATOM 678 C C . SER A 1 85 ? 8.336 -3.689 12.674 1.00 56.88 85 SER A C 1
ATOM 680 O O . SER A 1 85 ? 7.889 -4.243 13.703 1.00 56.88 85 SER A O 1
#

Organism: Priestia megaterium (NCBI:txid1404)

pLDDT: mean 87.31, std 9.62, range [56.88, 96.12]

Radius of gyration: 12.01 Å; Cα contacts (8 Å, |Δi|>4): 148; chains: 1; bounding box: 32×29×23 Å

Solvent-accessible surface area (backbone atoms only — not comparable to full-atom values): 4839 Å² total; per-residue (Å²): 119,45,39,28,37,31,23,37,63,77,39,90,89,56,87,40,59,43,81,56,43,81,33,76,21,89,45,71,67,52,28,30,51,54,49,22,65,77,66,70,46,88,83,61,68,37,42,72,67,20,31,40,74,34,62,80,74,48,60,85,40,40,92,48,48,72,40,64,65,56,46,48,53,38,36,74,72,52,34,32,42,80,48,85,132

Nearest PDB structures (foldseek):
  6dgi-assembly1_A-2  TM=2.568E-01  e=3.620E+00  Vibrio cholerae O1 biovar El Tor str. N16961

Foldseek 3Di:
DWWWWWFWQPDPVDRFTHDTDIADDPADVRSQVVVCVVVVPPDTTIDGAWIFPDCPVCVVCRRVVSPVVVVVVCVVVVRTHGGDD

Secondary structure (DSSP, 8-state):
-EEEEEEEEEETTTTEEEEEEEEEESSHHHHHHHHHHHTT-SS-PPEEEEEES-HHHHGGGGGGTTSHHHHHHHHHTTSEEEPP-